Protein AF-A0A8H3C9K3-F1 (afdb_monomer_lite)

Sequence (165 aa):
MASTSTAESGSKELKTNPRGIPHAPFVSDIEHHIGGPEAECESALRQFQEAVSKYRYMELNLNQRKSGLEEKIPDIKKSLSVVEHLISQANVMLAYKLPEAQELLTSKLSSAQQNISNVIEDLEFLREQITIMEVNTARVYNWDVRRRRLRREAEAAGKVAPDPE

InterPro domains:
  IPR004127 Prefoldin alpha-like [PF02996] (90-143)
  IPR009053 Prefoldin [G3DSA:1.10.287.370] (89-145)
  IPR016655 Prefoldin subunit 3 [PIRSF016396] (8-153)
  IPR016655 Prefoldin subunit 3 [PTHR12409] (90-158)

Organism: NCBI:txid456999

pLDDT: mean 79.01, std 17.12, range [28.92, 95.44]

Structure (mmCIF, N/CA/C/O backbone):
data_AF-A0A8H3C9K3-F1
#
_entry.id   AF-A0A8H3C9K3-F1
#
loop_
_atom_site.group_PDB
_atom_site.id
_atom_site.type_symbol
_atom_site.label_atom_id
_atom_site.label_alt_id
_atom_site.label_comp_id
_atom_site.label_asym_id
_atom_site.label_entity_id
_atom_site.label_seq_id
_atom_site.pdbx_PDB_ins_code
_atom_site.Cartn_x
_atom_site.Cartn_y
_atom_site.Cartn_z
_atom_site.occupancy
_atom_site.B_iso_or_equiv
_atom_site.auth_seq_id
_atom_site.auth_comp_id
_atom_site.auth_asym_id
_atom_site.auth_atom_id
_atom_site.pdbx_PDB_model_num
ATOM 1 N N . MET A 1 1 ? -12.627 1.029 -47.221 1.00 39.12 1 MET A N 1
ATOM 2 C CA . MET A 1 1 ? -12.419 0.787 -45.779 1.00 39.12 1 MET A CA 1
ATOM 3 C C . MET A 1 1 ? -10.918 0.764 -45.538 1.00 39.12 1 MET A C 1
ATOM 5 O O . MET A 1 1 ? -10.313 -0.297 -45.594 1.00 39.12 1 MET A O 1
ATOM 9 N N . ALA A 1 2 ? -10.310 1.945 -45.427 1.00 32.50 2 ALA A N 1
ATOM 10 C CA . ALA A 1 2 ? -8.878 2.123 -45.214 1.00 32.50 2 ALA A CA 1
ATOM 11 C C . ALA A 1 2 ? -8.664 2.816 -43.863 1.00 32.50 2 ALA A C 1
ATOM 13 O O . ALA A 1 2 ? -9.448 3.679 -43.479 1.00 32.50 2 ALA A O 1
ATOM 14 N N . SER A 1 3 ? -7.626 2.347 -43.182 1.00 38.59 3 SER A N 1
ATOM 15 C CA . SER A 1 3 ? -6.968 2.797 -41.958 1.00 38.59 3 SER A CA 1
ATOM 16 C C . SER A 1 3 ? -7.077 4.286 -41.621 1.00 38.59 3 SER A C 1
ATOM 18 O O . SER A 1 3 ? -6.932 5.108 -42.512 1.00 38.59 3 SER A O 1
ATOM 20 N N . THR A 1 4 ? -7.131 4.607 -40.324 1.00 31.53 4 THR A N 1
ATOM 21 C CA . THR A 1 4 ? -6.035 5.331 -39.644 1.00 31.53 4 THR A CA 1
ATOM 22 C C . THR A 1 4 ? -6.183 5.242 -38.127 1.00 31.53 4 THR A C 1
ATOM 24 O O . THR A 1 4 ? -7.155 5.712 -37.543 1.00 31.53 4 THR A O 1
ATOM 27 N N . SER A 1 5 ? -5.165 4.647 -37.513 1.00 41.03 5 SER A N 1
ATOM 28 C CA . SER A 1 5 ? -4.733 4.840 -36.135 1.00 41.03 5 SER A CA 1
ATOM 29 C C . SER A 1 5 ? -4.408 6.313 -35.875 1.00 41.03 5 SER A C 1
ATOM 31 O O . SER A 1 5 ? -3.528 6.863 -36.540 1.00 41.03 5 SER A O 1
ATOM 33 N N . THR A 1 6 ? -5.054 6.928 -34.886 1.00 29.39 6 THR A N 1
ATOM 34 C CA . THR A 1 6 ? -4.614 8.216 -34.336 1.00 29.39 6 THR A CA 1
ATOM 35 C C . THR A 1 6 ? -3.779 7.944 -33.092 1.00 29.39 6 THR A C 1
ATOM 37 O O . THR A 1 6 ? -4.266 7.395 -32.105 1.00 29.39 6 THR A O 1
ATOM 40 N N . ALA A 1 7 ? -2.497 8.284 -33.190 1.00 40.50 7 ALA A N 1
ATOM 41 C CA . ALA A 1 7 ? -1.562 8.358 -32.084 1.00 40.50 7 ALA A CA 1
ATOM 42 C C . ALA A 1 7 ? -1.872 9.604 -31.242 1.00 40.50 7 ALA A C 1
ATOM 44 O O . ALA A 1 7 ? -1.968 10.702 -31.784 1.00 40.50 7 ALA A O 1
ATOM 45 N N . GLU A 1 8 ? -1.980 9.440 -29.925 1.00 31.39 8 GLU A N 1
ATOM 46 C CA . GLU A 1 8 ? -2.048 10.553 -28.977 1.00 31.39 8 GLU A CA 1
ATOM 47 C C . GLU A 1 8 ? -0.801 10.533 -28.089 1.00 31.39 8 GLU A C 1
ATOM 49 O O . GLU A 1 8 ? -0.632 9.678 -27.214 1.00 31.39 8 GLU A O 1
ATOM 54 N N . SER A 1 9 ? 0.083 11.492 -28.365 1.00 32.62 9 SER A N 1
ATOM 55 C CA . SER A 1 9 ? 1.175 11.933 -27.501 1.00 32.62 9 SER A CA 1
ATOM 56 C C . SER A 1 9 ? 0.714 13.177 -26.738 1.00 32.62 9 SER A C 1
ATOM 58 O O . SER A 1 9 ? 0.157 14.089 -27.347 1.00 32.62 9 SER A O 1
ATOM 60 N N . GLY A 1 10 ? 0.957 13.218 -25.423 1.00 28.92 10 GLY A N 1
ATOM 61 C CA . GLY A 1 10 ? 0.746 14.400 -24.578 1.00 28.92 10 GLY A CA 1
ATOM 62 C C . GLY A 1 10 ? -0.064 14.127 -23.307 1.00 28.92 10 GLY A C 1
ATOM 63 O O . GLY A 1 10 ? -1.285 14.082 -23.345 1.00 28.92 10 GLY A O 1
ATOM 64 N N . SER A 1 11 ? 0.636 13.984 -22.175 1.00 33.38 11 SER A N 1
ATOM 65 C CA . SER A 1 11 ? 0.108 14.127 -20.804 1.00 33.38 11 SER A CA 1
ATOM 66 C C . SER A 1 11 ? -1.094 13.246 -20.427 1.00 33.38 11 SER A C 1
ATOM 68 O O . SER A 1 11 ? -2.172 13.748 -20.122 1.00 33.38 11 SER A O 1
ATOM 70 N N . LYS A 1 12 ? -0.916 11.918 -20.367 1.00 45.16 12 LYS A N 1
ATOM 71 C CA . LYS A 1 12 ? -1.921 11.045 -19.734 1.00 45.16 12 LYS A CA 1
ATOM 72 C C . LYS A 1 12 ? -1.969 11.339 -18.236 1.00 45.16 12 LYS A C 1
ATOM 74 O O . LYS A 1 12 ? -1.116 10.860 -17.490 1.00 45.16 12 LYS A O 1
ATOM 79 N N . GLU A 1 13 ? -2.965 12.115 -17.812 1.00 44.28 13 GLU A N 1
ATOM 80 C CA . GLU A 1 13 ? -3.422 12.163 -16.425 1.00 44.28 13 GLU A CA 1
ATOM 81 C C . GLU A 1 13 ? -3.489 10.725 -15.902 1.00 44.28 13 GLU A C 1
ATOM 83 O O . GLU A 1 13 ? -4.205 9.876 -16.444 1.00 44.28 13 GLU A O 1
ATOM 88 N N . LEU A 1 14 ? -2.655 10.417 -14.907 1.00 55.38 14 LEU A N 1
ATOM 89 C CA . LEU A 1 14 ? -2.611 9.096 -14.295 1.00 55.38 14 LEU A CA 1
ATOM 90 C C . LEU A 1 14 ? -3.993 8.858 -13.693 1.00 55.38 14 LEU A C 1
ATOM 92 O O . LEU A 1 14 ? -4.344 9.490 -12.697 1.00 55.38 14 LEU A O 1
ATOM 96 N N . LYS A 1 15 ? -4.794 7.994 -14.328 1.00 62.12 15 LYS A N 1
ATOM 97 C CA . LYS A 1 15 ? -6.127 7.616 -13.850 1.00 62.12 15 LYS A CA 1
ATOM 98 C C . LYS A 1 15 ? -5.980 7.171 -12.399 1.00 62.12 15 LYS A C 1
ATOM 100 O O . LYS A 1 15 ? -5.365 6.149 -12.128 1.00 62.12 15 LYS A O 1
ATOM 105 N N . THR A 1 16 ? -6.440 7.992 -11.467 1.00 69.62 16 THR A N 1
ATOM 106 C CA . THR A 1 16 ? -6.266 7.735 -10.039 1.00 69.62 16 THR A CA 1
ATOM 107 C C . THR A 1 16 ? -7.407 6.853 -9.545 1.00 69.62 16 THR A C 1
ATOM 109 O O . THR A 1 16 ? -8.542 6.979 -10.008 1.00 69.62 16 THR A O 1
ATOM 112 N N . ASN A 1 17 ? -7.115 5.932 -8.629 1.00 72.12 17 ASN A N 1
ATOM 113 C CA . ASN A 1 17 ? -8.148 5.169 -7.923 1.00 72.12 17 ASN A CA 1
ATOM 114 C C . ASN A 1 17 ? -9.006 6.164 -7.092 1.00 72.12 17 ASN A C 1
ATOM 116 O O . ASN A 1 17 ? -8.456 7.181 -6.659 1.00 72.12 17 ASN A O 1
ATOM 120 N N . PRO A 1 18 ? -10.305 5.937 -6.795 1.00 68.69 18 PRO A N 1
ATOM 121 C CA . PRO A 1 18 ? -11.128 6.711 -5.844 1.00 68.69 18 PRO A CA 1
ATOM 122 C C . PRO A 1 18 ? -10.497 7.105 -4.498 1.00 68.69 18 PRO A C 1
ATOM 124 O O . PRO A 1 18 ? -11.130 7.828 -3.727 1.00 68.69 18 PRO A O 1
ATOM 127 N N . ARG A 1 19 ? -9.307 6.606 -4.164 1.00 68.31 19 ARG A N 1
ATOM 128 C CA . ARG A 1 19 ? -8.539 6.897 -2.947 1.00 68.31 19 ARG A CA 1
ATOM 129 C C . ARG A 1 19 ? -7.262 7.720 -3.201 1.00 68.31 19 ARG A C 1
ATOM 131 O O . ARG A 1 19 ? -6.504 7.969 -2.272 1.00 68.31 19 ARG A O 1
ATOM 138 N N . GLY A 1 20 ? -7.031 8.181 -4.434 1.00 74.06 20 GLY A N 1
ATOM 139 C CA . GLY A 1 20 ? -5.955 9.116 -4.781 1.00 74.06 20 GLY A CA 1
ATOM 140 C C . GLY A 1 20 ? -4.607 8.474 -5.122 1.00 74.06 20 GLY A C 1
ATOM 141 O O . GLY A 1 20 ? -3.642 9.203 -5.349 1.00 74.06 20 GLY A O 1
ATOM 142 N N . ILE A 1 21 ? -4.521 7.139 -5.178 1.00 79.88 21 ILE A N 1
ATOM 143 C CA . ILE A 1 21 ? -3.300 6.427 -5.576 1.00 79.88 21 ILE A CA 1
ATOM 144 C C . ILE A 1 21 ? -3.174 6.466 -7.109 1.00 79.88 21 ILE A C 1
ATOM 146 O O . ILE A 1 21 ? -4.070 5.964 -7.798 1.00 79.88 21 ILE A O 1
ATOM 150 N N . PRO A 1 22 ? -2.087 7.041 -7.662 1.00 82.69 22 PRO A N 1
ATOM 151 C CA . PRO A 1 22 ? -1.879 7.089 -9.104 1.00 82.69 22 PRO A CA 1
ATOM 152 C C . PRO A 1 22 ? -1.720 5.686 -9.696 1.00 82.69 22 PRO A C 1
ATOM 154 O O . PRO A 1 22 ? -1.024 4.846 -9.131 1.00 82.69 22 PRO A O 1
ATOM 157 N N . HIS A 1 23 ? -2.333 5.443 -10.853 1.00 84.44 23 HIS A N 1
ATOM 158 C CA . HIS A 1 23 ? -2.142 4.200 -11.594 1.00 84.44 23 HIS A CA 1
ATOM 159 C C . HIS A 1 23 ? -0.829 4.235 -12.382 1.00 84.44 23 HIS A C 1
ATOM 161 O O . HIS A 1 23 ? -0.561 5.182 -13.122 1.00 84.44 23 HIS A O 1
ATOM 167 N N . ALA A 1 24 ? -0.024 3.180 -12.281 1.00 83.06 24 ALA A N 1
ATOM 168 C CA . ALA A 1 24 ? 1.213 3.022 -13.027 1.00 83.06 24 ALA A CA 1
ATOM 169 C C . ALA A 1 24 ? 0.923 2.879 -14.533 1.00 83.06 24 ALA A C 1
ATOM 171 O O . ALA A 1 24 ? 0.111 2.042 -14.935 1.00 83.06 24 ALA A O 1
ATOM 172 N N . PRO A 1 25 ? 1.565 3.665 -15.411 1.00 79.75 25 PRO A N 1
ATOM 173 C CA . PRO A 1 25 ? 1.382 3.497 -16.845 1.00 79.75 25 PRO A CA 1
ATOM 174 C C . PRO A 1 25 ? 2.052 2.194 -17.300 1.00 79.75 25 PRO A C 1
ATOM 176 O O . PRO A 1 25 ? 3.257 2.014 -17.134 1.00 79.75 25 PRO A O 1
ATOM 179 N N . PHE A 1 26 ? 1.291 1.278 -17.900 1.00 78.25 26 PHE A N 1
ATOM 180 C CA . PHE A 1 26 ? 1.877 0.120 -18.574 1.00 78.25 26 PHE A CA 1
ATOM 181 C C . PHE A 1 26 ? 2.417 0.543 -19.944 1.00 78.25 26 PHE A C 1
ATOM 183 O O . PHE A 1 26 ? 1.660 0.998 -20.808 1.00 78.25 26 PHE A O 1
ATOM 190 N N . VAL A 1 27 ? 3.727 0.398 -20.153 1.00 78.38 27 VAL A N 1
ATOM 191 C CA . VAL A 1 27 ? 4.373 0.766 -21.418 1.00 78.38 27 VAL A CA 1
ATOM 192 C C . VAL A 1 27 ? 4.385 -0.457 -22.328 1.00 78.38 27 VAL A C 1
ATOM 194 O O . VAL A 1 27 ? 5.179 -1.377 -22.144 1.00 78.38 27 VAL A O 1
ATOM 197 N N . SER A 1 28 ? 3.480 -0.494 -23.308 1.00 75.88 28 SER A N 1
ATOM 198 C CA . SER A 1 28 ? 3.395 -1.621 -24.254 1.00 75.88 28 SER A CA 1
ATOM 199 C C . SER A 1 28 ? 4.604 -1.651 -25.191 1.00 75.88 28 SER A C 1
ATOM 201 O O . SER A 1 28 ? 5.269 -2.685 -25.268 1.00 75.88 28 SER A O 1
ATOM 203 N N . ASP A 1 29 ? 4.953 -0.499 -25.773 1.00 78.69 29 ASP A N 1
ATOM 204 C CA . ASP A 1 29 ? 6.066 -0.338 -26.710 1.00 78.69 29 ASP A CA 1
ATOM 205 C C . ASP A 1 29 ? 7.161 0.548 -26.118 1.00 78.69 29 ASP A C 1
ATOM 207 O O . ASP A 1 29 ? 7.068 1.775 -26.058 1.00 78.69 29 ASP A O 1
ATOM 211 N N . ILE A 1 30 ? 8.223 -0.110 -25.666 1.00 77.25 30 ILE A N 1
ATOM 212 C CA . ILE A 1 30 ? 9.356 0.520 -24.978 1.00 77.25 30 ILE A CA 1
ATOM 213 C C . ILE A 1 30 ? 10.146 1.420 -25.931 1.00 77.25 30 ILE A C 1
ATOM 215 O O . ILE A 1 30 ? 10.586 2.497 -25.545 1.00 77.25 30 ILE A O 1
ATOM 219 N N . GLU A 1 31 ? 10.276 1.008 -27.192 1.00 73.31 31 GLU A N 1
ATOM 220 C CA . GLU A 1 31 ? 11.028 1.733 -28.219 1.00 73.31 31 GLU A CA 1
ATOM 221 C C . GLU A 1 31 ? 10.414 3.104 -28.533 1.00 73.31 31 GLU A C 1
ATOM 223 O O . GLU A 1 31 ? 11.130 4.101 -28.627 1.00 73.31 31 GLU A O 1
ATOM 228 N N . HIS A 1 32 ? 9.081 3.179 -28.613 1.00 75.38 32 HIS A N 1
ATOM 229 C CA . HIS A 1 32 ? 8.381 4.444 -28.828 1.00 75.38 32 HIS A CA 1
ATOM 230 C C . HIS A 1 32 ? 8.423 5.342 -27.585 1.00 75.38 32 HIS A C 1
ATOM 232 O O . HIS A 1 32 ? 8.558 6.555 -27.704 1.00 75.38 32 HIS A O 1
ATOM 238 N N . HIS A 1 33 ? 8.348 4.751 -26.390 1.00 69.88 33 HIS A N 1
ATOM 239 C CA . HIS A 1 33 ? 8.360 5.499 -25.135 1.00 69.88 33 HIS A CA 1
ATOM 240 C C . HIS A 1 33 ? 9.726 6.110 -24.804 1.00 69.88 33 HIS A C 1
ATOM 242 O O . HIS A 1 33 ? 9.783 7.193 -24.232 1.00 69.88 33 HIS A O 1
ATOM 248 N N . ILE A 1 34 ? 10.819 5.432 -25.168 1.00 70.69 34 ILE A N 1
ATOM 249 C CA . ILE A 1 34 ? 12.175 5.928 -24.909 1.00 70.69 34 ILE A CA 1
ATOM 250 C C . ILE A 1 34 ? 12.609 6.942 -25.982 1.00 70.69 34 ILE A C 1
ATOM 252 O O . ILE A 1 34 ? 13.466 7.764 -25.702 1.00 70.69 34 ILE A O 1
ATOM 256 N N . GLY A 1 35 ? 11.965 6.985 -27.156 1.00 68.38 35 GLY A N 1
ATOM 257 C CA . GLY A 1 35 ? 12.244 7.988 -28.197 1.00 68.38 35 GLY A CA 1
ATOM 258 C C . GLY A 1 35 ? 13.106 7.476 -29.354 1.00 68.38 35 GLY A C 1
ATOM 259 O O . GLY A 1 35 ? 13.740 8.270 -30.045 1.00 68.38 35 GLY A O 1
ATOM 260 N N . GLY A 1 36 ? 13.117 6.160 -29.591 1.00 68.38 36 GLY A N 1
ATOM 261 C CA . GLY A 1 36 ? 13.754 5.547 -30.757 1.00 68.38 36 GLY A CA 1
ATOM 262 C C . GLY A 1 36 ? 15.152 4.948 -30.521 1.00 68.38 36 GLY A C 1
ATOM 263 O O . GLY A 1 36 ? 15.581 4.770 -29.378 1.00 68.38 36 GLY A O 1
ATOM 264 N N . PRO A 1 37 ? 15.875 4.595 -31.604 1.00 63.03 37 PRO A N 1
ATOM 265 C CA . PRO A 1 37 ? 17.087 3.765 -31.550 1.00 63.03 37 PRO A CA 1
ATOM 266 C C . PRO A 1 37 ? 18.262 4.394 -30.786 1.00 63.03 37 PRO A C 1
ATOM 268 O O . PRO A 1 37 ? 19.022 3.679 -30.132 1.00 63.03 37 PRO A O 1
ATOM 271 N N . GLU A 1 38 ? 18.377 5.723 -30.831 1.00 61.69 38 GLU A N 1
ATOM 272 C CA . GLU A 1 38 ? 19.458 6.523 -30.225 1.00 61.69 38 GLU A CA 1
ATOM 273 C C . GLU A 1 38 ? 19.157 6.963 -28.784 1.00 61.69 38 GLU A C 1
ATOM 275 O O . GLU A 1 38 ? 19.980 7.593 -28.130 1.00 61.69 38 GLU A O 1
ATOM 280 N N . ALA A 1 39 ? 17.974 6.653 -28.258 1.00 67.81 39 ALA A N 1
ATOM 281 C CA . ALA A 1 39 ? 17.526 7.303 -27.043 1.00 67.81 39 ALA A CA 1
ATOM 282 C C . ALA A 1 39 ? 18.227 6.830 -25.751 1.00 67.81 39 ALA A C 1
ATOM 284 O O . ALA A 1 39 ? 18.605 5.657 -25.583 1.00 67.81 39 ALA A O 1
ATOM 285 N N . GLU A 1 40 ? 18.354 7.776 -24.814 1.00 70.25 40 GLU A N 1
ATOM 286 C CA . GLU A 1 40 ? 18.974 7.616 -23.498 1.00 70.25 40 GLU A CA 1
ATOM 287 C C . GLU A 1 40 ? 18.055 6.848 -22.534 1.00 70.25 40 GLU A C 1
ATOM 28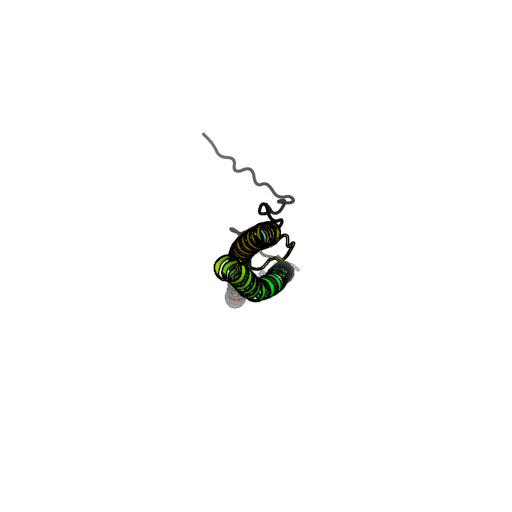9 O O . GLU A 1 40 ? 17.195 7.415 -21.857 1.00 70.25 40 GLU A O 1
ATOM 294 N N . CYS A 1 41 ? 18.273 5.534 -22.422 1.00 76.81 41 CYS A N 1
ATOM 295 C CA . CYS A 1 41 ? 17.524 4.657 -21.508 1.00 76.81 41 CYS A CA 1
ATOM 296 C C . CYS A 1 41 ? 17.691 5.021 -20.029 1.00 76.81 41 CYS A C 1
ATOM 298 O O . CYS A 1 41 ? 16.834 4.684 -19.215 1.00 76.81 41 CYS A O 1
ATOM 300 N N . GLU A 1 42 ? 18.793 5.678 -19.670 1.00 81.19 42 GLU A N 1
ATOM 301 C CA . GLU A 1 42 ? 19.109 6.038 -18.287 1.00 81.19 42 GLU A CA 1
ATOM 302 C C . GLU A 1 42 ? 18.068 6.997 -17.696 1.00 81.19 42 GLU A C 1
ATOM 304 O O . GLU A 1 42 ? 17.641 6.822 -16.554 1.00 81.19 42 GLU A O 1
ATOM 309 N N . SER A 1 43 ? 17.576 7.940 -18.504 1.00 83.62 43 SER A N 1
ATOM 310 C CA . SER A 1 43 ? 16.526 8.877 -18.098 1.00 83.62 43 SER A CA 1
ATOM 311 C C . SER A 1 43 ? 15.208 8.160 -17.762 1.00 83.62 43 SER A C 1
ATOM 313 O O . SER A 1 43 ? 14.625 8.397 -16.703 1.00 83.62 43 SER A O 1
ATOM 315 N N . ALA A 1 44 ? 14.775 7.221 -18.611 1.00 82.81 44 ALA A N 1
ATOM 316 C CA . ALA A 1 44 ? 13.560 6.432 -18.412 1.00 82.81 44 ALA A CA 1
ATOM 317 C C . ALA A 1 44 ? 13.683 5.475 -17.214 1.00 82.81 44 ALA A C 1
ATOM 319 O O . ALA A 1 44 ? 12.770 5.379 -16.394 1.00 82.81 44 ALA A O 1
ATOM 320 N N . LEU A 1 45 ? 14.834 4.808 -17.061 1.00 85.44 45 LEU A N 1
ATOM 321 C CA . LEU A 1 45 ? 15.109 3.948 -15.906 1.00 85.44 45 LEU A CA 1
ATOM 322 C C . LEU A 1 45 ? 15.060 4.736 -14.596 1.00 85.44 45 LEU A C 1
ATOM 324 O O . LEU A 1 45 ? 14.471 4.260 -13.626 1.00 85.44 45 LEU A O 1
ATOM 328 N N . ARG A 1 46 ? 15.617 5.952 -14.572 1.00 88.38 46 ARG A N 1
ATOM 329 C CA . ARG A 1 46 ? 15.565 6.827 -13.398 1.00 88.38 46 ARG A CA 1
ATOM 330 C C . ARG A 1 46 ? 14.132 7.227 -13.048 1.00 88.38 46 ARG A C 1
ATOM 332 O O . ARG A 1 46 ? 13.753 7.139 -11.884 1.00 88.38 46 ARG A O 1
ATOM 339 N N . GLN A 1 47 ? 13.314 7.596 -14.034 1.00 86.31 47 GLN A N 1
ATOM 340 C CA . GLN A 1 47 ? 11.903 7.930 -13.803 1.00 86.31 47 GLN A CA 1
ATOM 341 C C . GLN A 1 47 ? 11.110 6.743 -13.237 1.00 86.31 47 GLN A C 1
ATOM 343 O O . GLN A 1 47 ? 10.328 6.912 -12.299 1.00 86.31 47 GLN A O 1
ATOM 348 N N . PHE A 1 48 ? 11.332 5.533 -13.760 1.00 86.75 48 PHE A N 1
ATOM 349 C CA . PHE A 1 48 ? 10.688 4.330 -13.231 1.00 86.75 48 PHE A CA 1
ATOM 350 C C . PHE A 1 48 ? 11.171 3.987 -11.822 1.00 86.75 48 PHE A C 1
ATOM 352 O O . PHE A 1 48 ? 10.343 3.686 -10.966 1.00 86.75 48 PHE A O 1
ATOM 359 N N . GLN A 1 49 ? 12.469 4.114 -11.535 1.00 88.81 49 GLN A N 1
ATOM 360 C CA . GLN A 1 49 ? 13.004 3.944 -10.181 1.00 88.81 49 GLN A CA 1
ATOM 361 C C . GLN A 1 49 ? 12.387 4.942 -9.195 1.00 88.81 49 GLN A C 1
ATOM 363 O O . GLN A 1 49 ? 11.918 4.536 -8.133 1.00 88.81 49 GLN A O 1
ATOM 368 N N . GLU A 1 50 ? 12.305 6.225 -9.559 1.00 90.69 50 GLU A N 1
ATOM 369 C CA . GLU A 1 50 ? 11.657 7.253 -8.738 1.00 90.69 50 GLU A CA 1
ATOM 370 C C . GLU A 1 50 ? 10.173 6.931 -8.489 1.00 90.69 50 GLU A C 1
ATOM 372 O O . GLU A 1 50 ? 9.670 7.124 -7.378 1.00 90.69 50 GLU A O 1
ATOM 377 N N . ALA A 1 51 ? 9.465 6.399 -9.489 1.00 88.19 51 ALA A N 1
ATOM 378 C CA . ALA A 1 51 ? 8.080 5.962 -9.338 1.00 88.19 51 ALA A CA 1
ATOM 379 C C . ALA A 1 51 ? 7.943 4.732 -8.418 1.00 88.19 51 ALA A C 1
ATOM 381 O O . ALA A 1 51 ? 7.077 4.731 -7.542 1.00 88.19 51 ALA A O 1
ATOM 382 N N . VAL A 1 52 ? 8.821 3.725 -8.539 1.00 89.69 52 VAL A N 1
ATOM 383 C CA . VAL A 1 52 ? 8.869 2.574 -7.613 1.00 89.69 52 VAL A CA 1
ATOM 384 C C . VAL A 1 52 ? 9.111 3.046 -6.182 1.00 89.69 52 VAL A C 1
ATOM 386 O O . VAL A 1 52 ? 8.411 2.612 -5.266 1.00 89.69 52 VAL A O 1
ATOM 389 N N . SER A 1 53 ? 10.061 3.962 -5.971 1.00 91.75 53 SER A N 1
ATOM 390 C CA . SER A 1 53 ? 10.343 4.521 -4.646 1.00 91.75 53 SER A CA 1
ATOM 391 C C . SER A 1 53 ? 9.121 5.219 -4.044 1.00 91.75 53 SER A C 1
ATOM 393 O O . SER A 1 53 ? 8.851 5.042 -2.855 1.00 91.75 53 SER A O 1
ATOM 395 N N . LYS A 1 54 ? 8.339 5.953 -4.850 1.00 91.31 54 LYS A N 1
ATOM 396 C CA . LYS A 1 54 ? 7.084 6.580 -4.401 1.00 91.31 54 LYS A CA 1
ATOM 397 C C . LYS A 1 54 ? 6.045 5.541 -3.976 1.00 91.31 54 LYS A C 1
ATOM 399 O O . LYS A 1 54 ? 5.492 5.670 -2.885 1.00 91.31 54 LYS A O 1
ATOM 404 N N . TYR A 1 55 ? 5.816 4.495 -4.774 1.00 91.44 55 TYR A N 1
ATOM 405 C CA . TYR A 1 55 ? 4.859 3.443 -4.413 1.00 91.44 55 TYR A CA 1
ATOM 406 C C . TYR A 1 55 ? 5.282 2.668 -3.162 1.00 91.44 55 TYR A C 1
ATOM 408 O O . TYR A 1 55 ? 4.458 2.459 -2.276 1.00 91.44 55 TYR A O 1
ATOM 416 N N . ARG A 1 56 ? 6.569 2.323 -3.025 1.00 91.69 56 ARG A N 1
ATOM 417 C CA . ARG A 1 56 ? 7.097 1.659 -1.819 1.00 91.69 56 ARG A CA 1
ATOM 418 C C . ARG A 1 56 ? 6.970 2.532 -0.571 1.00 91.69 56 ARG A C 1
ATOM 420 O O . ARG A 1 56 ? 6.653 2.033 0.505 1.00 91.69 56 ARG A O 1
ATOM 427 N N . TYR A 1 57 ? 7.177 3.842 -0.703 1.00 93.25 57 TYR A N 1
ATOM 428 C CA . TYR A 1 57 ? 6.959 4.778 0.399 1.00 93.25 57 TYR A CA 1
ATOM 429 C C . TYR A 1 57 ? 5.480 4.840 0.812 1.00 93.25 57 TYR A C 1
ATOM 431 O O . TYR A 1 57 ? 5.163 4.825 2.002 1.00 93.25 57 TYR A O 1
ATOM 439 N N . MET A 1 58 ? 4.560 4.864 -0.157 1.00 90.81 58 MET A N 1
ATOM 440 C CA . MET A 1 58 ? 3.122 4.797 0.121 1.00 90.81 58 MET A CA 1
ATOM 441 C C . MET A 1 58 ? 2.731 3.474 0.791 1.00 90.81 58 MET A C 1
ATOM 443 O O . MET A 1 58 ? 1.987 3.501 1.770 1.00 90.81 58 MET A O 1
ATOM 447 N N . GLU A 1 59 ? 3.277 2.345 0.327 1.00 91.56 59 GLU A N 1
ATOM 448 C CA . GLU A 1 59 ? 3.046 1.023 0.921 1.00 91.56 59 GLU A CA 1
ATOM 449 C C . GLU A 1 59 ? 3.490 1.011 2.384 1.00 91.56 59 GLU A C 1
ATOM 451 O O . GLU A 1 59 ? 2.718 0.621 3.257 1.00 91.56 59 GLU A O 1
ATOM 456 N N . LEU A 1 60 ? 4.689 1.528 2.677 1.00 93.94 60 LEU A N 1
ATOM 457 C CA . LEU A 1 60 ? 5.207 1.625 4.040 1.00 93.94 60 LEU A CA 1
ATOM 458 C C . LEU A 1 60 ? 4.272 2.429 4.955 1.00 93.94 60 LEU A C 1
ATOM 460 O O . LEU A 1 60 ? 3.958 1.984 6.061 1.00 93.94 60 LEU A O 1
ATOM 464 N N . ASN A 1 61 ? 3.792 3.586 4.492 1.00 92.25 61 ASN A N 1
ATOM 465 C CA . ASN A 1 61 ? 2.877 4.430 5.262 1.00 92.25 61 ASN A CA 1
ATOM 466 C C . ASN A 1 61 ? 1.535 3.737 5.539 1.00 92.25 61 ASN A C 1
ATOM 468 O O . ASN A 1 61 ? 0.997 3.838 6.644 1.00 92.25 61 ASN A O 1
ATOM 472 N N . LEU A 1 62 ? 0.981 3.028 4.553 1.00 91.56 62 LEU A N 1
ATOM 473 C CA . LEU A 1 62 ? -0.261 2.278 4.735 1.00 91.56 62 LEU A CA 1
ATOM 474 C C . LEU A 1 62 ? -0.065 1.068 5.652 1.00 91.56 62 LEU A C 1
ATOM 476 O O . LEU A 1 62 ? -0.918 0.814 6.500 1.00 91.56 62 LEU A O 1
ATOM 480 N N . ASN A 1 63 ? 1.077 0.385 5.577 1.00 93.56 63 ASN A N 1
ATOM 481 C CA . ASN A 1 63 ? 1.395 -0.734 6.464 1.00 93.56 63 ASN A CA 1
ATOM 482 C C . ASN A 1 63 ? 1.528 -0.289 7.931 1.00 93.56 63 ASN A C 1
ATOM 484 O O . ASN A 1 63 ? 1.065 -0.982 8.835 1.00 93.56 63 ASN A O 1
ATOM 488 N N . GLN A 1 64 ? 2.096 0.896 8.182 1.00 93.75 64 GLN A N 1
ATOM 489 C CA . GLN A 1 64 ? 2.137 1.484 9.527 1.00 93.75 64 GLN A CA 1
ATOM 490 C C . GLN A 1 64 ? 0.729 1.776 10.063 1.00 93.75 64 GLN A C 1
ATOM 492 O O . GLN A 1 64 ? 0.419 1.447 11.209 1.00 93.75 64 GLN A O 1
ATOM 497 N N . ARG A 1 65 ? -0.153 2.346 9.228 1.00 90.88 65 ARG A N 1
ATOM 498 C CA . ARG A 1 65 ? -1.561 2.578 9.598 1.00 90.88 65 ARG A CA 1
ATOM 499 C C . ARG A 1 65 ? -2.300 1.271 9.866 1.00 90.88 65 ARG A C 1
ATOM 501 O O . ARG A 1 65 ? -3.048 1.200 10.837 1.00 90.88 65 ARG A O 1
ATOM 508 N N . LYS A 1 66 ? -2.069 0.250 9.036 1.00 93.44 66 LYS A N 1
ATOM 509 C CA . LYS A 1 66 ? -2.634 -1.091 9.200 1.00 93.44 66 LYS A CA 1
ATOM 510 C C . LYS A 1 66 ? -2.247 -1.685 10.552 1.00 93.44 66 LYS A C 1
ATOM 512 O O . LYS A 1 66 ? -3.140 -2.040 11.311 1.00 93.44 66 LYS A O 1
ATOM 517 N N . SER A 1 67 ? -0.954 -1.703 10.878 1.00 93.56 67 SER A N 1
ATOM 518 C CA . SER A 1 67 ? -0.453 -2.222 12.158 1.00 93.56 67 SER A CA 1
ATOM 519 C C . SER A 1 67 ? -1.118 -1.526 13.355 1.00 93.56 67 SER A C 1
ATOM 521 O O . SER A 1 67 ? -1.654 -2.179 14.249 1.00 93.56 67 SER A O 1
ATOM 523 N N . GLY A 1 68 ? -1.223 -0.192 13.315 1.00 93.31 68 GLY A N 1
ATOM 524 C CA . GLY A 1 68 ? -1.901 0.565 14.371 1.00 93.31 68 GLY A CA 1
ATOM 525 C C . GLY A 1 68 ? -3.408 0.293 14.489 1.00 93.31 68 GLY A C 1
ATOM 526 O O . GLY A 1 68 ? -3.980 0.496 15.559 1.00 93.31 68 GLY A O 1
ATOM 527 N N . 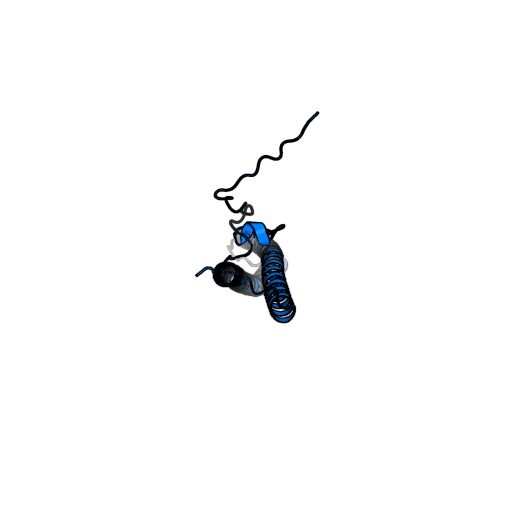LEU A 1 69 ? -4.079 -0.143 13.418 1.00 92.19 69 LEU A N 1
ATOM 528 C CA . LEU A 1 69 ? -5.484 -0.568 13.459 1.00 92.19 69 LEU A CA 1
ATOM 529 C C . LEU A 1 69 ? -5.622 -2.020 13.938 1.00 92.19 69 LEU A C 1
ATOM 531 O O . LEU A 1 69 ? -6.525 -2.306 14.723 1.00 92.19 69 LEU A O 1
ATOM 535 N N . GLU A 1 70 ? -4.720 -2.910 13.519 1.00 92.31 70 GLU A N 1
ATOM 536 C CA . GLU A 1 70 ? -4.667 -4.313 13.954 1.00 92.31 70 GLU A CA 1
ATOM 537 C C . GLU A 1 70 ? -4.460 -4.444 15.465 1.00 92.31 70 GLU A C 1
ATOM 539 O O . GLU A 1 70 ? -5.048 -5.332 16.078 1.00 92.31 70 GLU A O 1
ATOM 544 N N . GLU A 1 71 ? -3.707 -3.528 16.078 1.00 93.81 71 GLU A N 1
ATOM 545 C CA . GLU A 1 71 ? -3.537 -3.467 17.534 1.00 93.81 71 GLU A CA 1
ATOM 546 C C . GLU A 1 71 ? -4.778 -2.902 18.252 1.00 93.81 71 GLU A C 1
ATOM 548 O O . GLU A 1 71 ? -5.199 -3.417 19.286 1.00 93.81 71 GLU A O 1
ATOM 553 N N . LYS A 1 72 ? -5.432 -1.877 17.689 1.00 91.75 72 LYS A N 1
ATOM 554 C CA . LYS A 1 72 ? -6.580 -1.206 18.335 1.00 91.75 72 LYS A CA 1
ATOM 555 C C . LYS A 1 72 ? -7.874 -2.011 18.290 1.00 91.75 72 LYS A C 1
ATOM 557 O O . LYS A 1 72 ? -8.677 -1.931 19.218 1.00 91.75 72 LYS A O 1
ATOM 562 N N . ILE A 1 73 ? -8.120 -2.754 17.213 1.00 94.12 73 ILE A N 1
ATOM 563 C CA . ILE A 1 73 ? -9.343 -3.553 17.050 1.00 94.12 73 ILE A CA 1
ATOM 564 C C . ILE A 1 73 ? -9.567 -4.539 18.215 1.00 94.12 73 ILE A C 1
ATOM 566 O O . ILE A 1 73 ? -10.676 -4.546 18.758 1.00 94.12 73 ILE A O 1
ATOM 570 N N . PRO A 1 74 ? -8.590 -5.371 18.633 1.00 94.75 74 PRO A N 1
ATOM 571 C CA . PRO A 1 74 ? -8.787 -6.290 19.750 1.00 94.75 74 PRO A CA 1
ATOM 572 C C . PRO A 1 74 ? -9.002 -5.559 21.076 1.00 94.75 74 PRO A C 1
ATOM 574 O O . PRO A 1 74 ? -9.802 -6.027 21.882 1.00 94.75 74 PRO A O 1
ATOM 577 N N . ASP A 1 75 ? -8.374 -4.404 21.290 1.00 93.50 75 ASP A N 1
ATOM 578 C CA . ASP A 1 75 ? -8.597 -3.614 22.502 1.00 93.50 75 ASP A CA 1
ATOM 579 C C . ASP A 1 75 ? -10.013 -3.032 22.560 1.00 93.50 75 ASP A C 1
ATOM 581 O O . ASP A 1 75 ? -10.678 -3.159 23.588 1.00 93.50 75 ASP A O 1
ATOM 585 N N . ILE A 1 76 ? -10.538 -2.510 21.444 1.00 92.81 76 ILE A N 1
ATOM 586 C CA . ILE A 1 76 ? -11.935 -2.050 21.366 1.00 92.81 76 ILE A CA 1
ATOM 587 C C . ILE A 1 76 ? -12.902 -3.218 21.615 1.00 92.81 76 ILE A C 1
ATOM 589 O O . ILE A 1 76 ? -13.871 -3.062 22.360 1.00 92.81 76 ILE A O 1
ATOM 593 N N . LYS A 1 77 ? -12.627 -4.405 21.053 1.00 93.12 77 LYS A N 1
ATOM 594 C CA . LYS A 1 77 ? -13.430 -5.617 21.302 1.00 93.12 77 LYS A CA 1
ATOM 595 C C . LYS A 1 77 ? -13.404 -6.038 22.773 1.00 93.12 77 LYS A C 1
ATOM 597 O O . LYS A 1 77 ? -14.450 -6.369 23.324 1.00 93.12 77 LYS A O 1
ATOM 602 N N . LYS A 1 78 ? -12.236 -5.999 23.425 1.00 93.75 78 LYS A N 1
ATOM 603 C CA . LYS A 1 78 ? -12.113 -6.277 24.865 1.00 93.75 78 LYS A CA 1
ATOM 604 C C . LYS A 1 78 ? -12.900 -5.264 25.693 1.00 93.75 78 LYS A C 1
ATOM 606 O O . LYS A 1 78 ? -13.644 -5.673 26.577 1.00 93.75 78 LYS A O 1
ATOM 611 N N . SER A 1 79 ? -12.782 -3.965 25.399 1.00 90.88 79 SER A N 1
ATOM 612 C CA . SER A 1 79 ? -13.560 -2.929 26.093 1.00 90.88 79 SER A CA 1
ATOM 613 C C . SER A 1 79 ? -15.065 -3.159 25.952 1.00 90.88 79 SER A C 1
ATOM 615 O O . SER A 1 79 ? -15.790 -3.046 26.935 1.00 90.88 79 SER A O 1
ATOM 617 N N . LEU A 1 80 ? -15.530 -3.533 24.757 1.00 91.38 80 LEU A N 1
ATOM 618 C CA . LEU A 1 80 ? -16.936 -3.842 24.506 1.00 91.38 80 LEU A CA 1
ATOM 619 C C . LEU A 1 80 ? -17.404 -5.067 25.310 1.00 91.38 80 LEU A C 1
ATOM 621 O O . LEU A 1 80 ? -18.436 -4.992 25.968 1.00 91.38 80 LEU A O 1
ATOM 625 N N . SER A 1 81 ? -16.599 -6.132 25.370 1.00 90.00 81 SER A N 1
ATOM 626 C CA . SER A 1 81 ? -16.895 -7.318 26.188 1.00 90.00 81 SER A CA 1
ATOM 627 C C . SER A 1 81 ? -16.990 -7.000 27.686 1.00 90.00 81 SER A C 1
ATOM 629 O O . SER A 1 81 ? -17.868 -7.522 28.371 1.00 90.00 81 SER A O 1
ATOM 631 N N . VAL A 1 82 ? -16.132 -6.111 28.202 1.00 89.06 82 VAL A N 1
ATOM 632 C CA . VAL A 1 82 ? -16.213 -5.648 29.599 1.00 89.06 82 VAL A CA 1
ATOM 633 C C . VAL A 1 82 ? -17.523 -4.899 29.845 1.00 89.06 82 VAL A C 1
ATOM 635 O O . VAL A 1 82 ? -18.192 -5.159 30.842 1.00 89.06 82 VAL A O 1
ATOM 638 N N . VAL A 1 83 ? -17.916 -4.002 28.936 1.00 86.44 83 VAL A N 1
ATOM 639 C CA . VAL A 1 83 ? -19.180 -3.255 29.046 1.00 86.44 83 VAL A CA 1
ATOM 640 C C . VAL A 1 83 ? -20.384 -4.201 29.017 1.00 86.44 83 VAL A C 1
ATOM 642 O O . VAL A 1 83 ? -21.258 -4.087 29.871 1.00 86.44 83 VAL A O 1
ATOM 645 N N . GLU A 1 84 ? -20.411 -5.175 28.106 1.00 86.25 84 GLU A N 1
ATOM 646 C CA . GLU A 1 84 ? -21.478 -6.184 28.031 1.00 86.25 84 GLU A CA 1
ATOM 647 C C . GLU A 1 84 ? -21.568 -7.033 29.304 1.00 86.25 84 GLU A C 1
ATOM 649 O O . GLU A 1 84 ? -22.659 -7.274 29.826 1.00 86.25 84 GLU A O 1
ATOM 654 N N . HIS A 1 85 ? -20.423 -7.446 29.850 1.00 86.75 85 HIS A N 1
ATOM 655 C CA . HIS A 1 85 ? -20.388 -8.227 31.080 1.00 86.75 85 HIS A CA 1
ATOM 656 C C . HIS A 1 85 ? -20.946 -7.437 32.271 1.00 86.75 85 HIS A C 1
ATOM 658 O O . HIS A 1 85 ? -21.776 -7.961 33.017 1.00 86.75 85 HIS A O 1
ATOM 664 N N . LEU A 1 86 ? -20.568 -6.159 32.395 1.00 83.00 86 LEU A N 1
ATOM 665 C CA . LEU A 1 86 ? -21.076 -5.251 33.426 1.00 83.00 86 LEU A CA 1
ATOM 666 C C . LEU A 1 86 ? -22.587 -5.007 33.304 1.00 83.00 86 LEU A C 1
ATOM 668 O O . LEU A 1 86 ? -23.254 -4.904 34.328 1.00 83.00 86 LEU A O 1
ATOM 6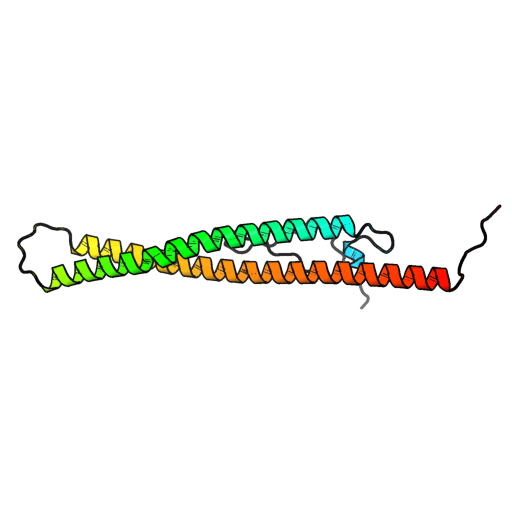72 N N . ILE A 1 87 ? -23.137 -4.960 32.084 1.00 79.44 87 ILE A N 1
ATOM 673 C CA . ILE A 1 87 ? -24.592 -4.879 31.858 1.00 79.44 87 ILE A CA 1
ATOM 674 C C . ILE A 1 87 ? -25.290 -6.166 32.329 1.00 79.44 87 ILE A C 1
ATOM 676 O O . ILE A 1 87 ? -26.369 -6.107 32.913 1.00 79.44 87 ILE A O 1
ATOM 680 N N . SER A 1 88 ? -24.682 -7.334 32.096 1.00 79.50 88 SER A N 1
ATOM 681 C CA . SER A 1 88 ? -25.290 -8.635 32.418 1.00 79.50 88 SER A CA 1
ATOM 682 C C . SER A 1 88 ? -25.248 -9.021 33.906 1.00 79.50 88 SER A C 1
ATOM 684 O O . SER A 1 88 ? -26.141 -9.724 34.374 1.00 79.50 88 SER A O 1
ATOM 686 N N . GLN A 1 89 ? -24.223 -8.593 34.657 1.00 74.19 89 GLN A N 1
ATOM 687 C CA . GLN A 1 89 ? -23.960 -9.071 36.026 1.00 74.19 89 GLN A CA 1
ATOM 688 C C . GLN A 1 89 ? -24.523 -8.183 37.155 1.00 74.19 89 GLN A C 1
ATOM 690 O O . GLN A 1 89 ? -24.346 -8.497 38.330 1.00 74.19 89 GLN A O 1
ATOM 695 N N . ALA A 1 90 ? -25.207 -7.083 36.841 1.00 61.28 90 ALA A N 1
ATOM 696 C CA . ALA A 1 90 ? -25.524 -6.021 37.796 1.00 61.28 90 ALA A CA 1
ATOM 697 C C . ALA A 1 90 ? -26.803 -5.277 37.358 1.00 61.28 90 ALA A C 1
ATOM 699 O O . ALA A 1 90 ? -26.840 -4.762 36.253 1.00 61.28 90 ALA A O 1
ATOM 700 N N . ASN A 1 91 ? -27.905 -5.107 38.103 1.00 50.38 91 ASN A N 1
ATOM 701 C CA . ASN A 1 91 ? -28.156 -4.929 39.544 1.00 50.38 91 ASN A CA 1
ATOM 702 C C . ASN A 1 91 ? -27.210 -3.976 40.283 1.00 50.38 91 ASN A C 1
ATOM 704 O O . ASN A 1 91 ? -27.061 -4.036 41.501 1.00 50.38 91 ASN A O 1
ATOM 708 N N . VAL A 1 92 ? -26.588 -3.067 39.540 1.00 53.94 92 VAL A N 1
ATOM 709 C CA . VAL A 1 92 ? -25.829 -1.963 40.107 1.00 53.94 92 VAL A CA 1
ATOM 710 C C . VAL A 1 92 ? -26.646 -0.703 39.863 1.00 53.94 92 VAL A C 1
ATOM 712 O O . VAL A 1 92 ? -26.847 -0.274 38.729 1.00 53.94 92 VAL A O 1
ATOM 715 N N . MET A 1 93 ? -27.116 -0.115 40.963 1.00 52.12 93 MET A N 1
ATOM 716 C CA . MET A 1 93 ? -27.518 1.286 41.046 1.00 52.12 93 MET A CA 1
ATOM 717 C C . MET A 1 93 ? -26.305 2.170 40.720 1.00 52.12 93 MET A C 1
ATOM 719 O O . MET A 1 93 ? -25.703 2.780 41.597 1.00 52.12 93 MET A O 1
ATOM 723 N N . LEU A 1 94 ? -25.899 2.210 39.455 1.00 55.69 94 LEU A N 1
ATOM 724 C CA . LEU A 1 94 ? -24.949 3.176 38.938 1.00 55.69 94 LEU A CA 1
ATOM 725 C C . LEU A 1 94 ? -25.706 3.992 37.895 1.00 55.69 94 LEU A C 1
ATOM 727 O O . LEU A 1 94 ? -26.191 3.461 36.903 1.00 55.69 94 LEU A O 1
ATOM 731 N N . ALA A 1 95 ? -25.806 5.295 38.139 1.00 56.31 95 ALA A N 1
ATOM 732 C CA . ALA A 1 95 ? -26.418 6.301 37.277 1.00 56.31 95 ALA A CA 1
ATOM 733 C C . ALA A 1 95 ? -25.662 6.507 35.939 1.00 56.31 95 ALA A C 1
ATOM 735 O O . ALA A 1 95 ? -25.279 7.626 35.608 1.00 56.31 95 ALA A O 1
ATOM 736 N N . TYR A 1 96 ? -25.379 5.440 35.184 1.00 63.50 96 TYR A N 1
ATOM 737 C CA . TYR A 1 96 ? -24.409 5.464 34.089 1.00 63.50 96 TYR A CA 1
ATOM 738 C C . TYR A 1 96 ? -25.007 5.209 32.703 1.00 63.50 96 TYR A C 1
ATOM 740 O O . TYR A 1 96 ? -25.843 4.336 32.486 1.00 63.50 96 TYR A O 1
ATOM 748 N N . LYS A 1 97 ? -24.448 5.947 31.739 1.00 71.44 97 LYS A N 1
ATOM 749 C CA . LYS A 1 97 ? -24.631 5.870 30.282 1.00 71.44 97 LYS A CA 1
ATOM 750 C C . LYS A 1 97 ? -23.981 4.613 29.658 1.00 71.44 97 LYS A C 1
ATOM 752 O O . LYS A 1 97 ? -23.288 4.700 28.649 1.00 71.44 97 LYS A O 1
ATOM 757 N N . LEU A 1 98 ? -24.155 3.438 30.267 1.00 77.12 98 LEU A N 1
ATOM 758 C CA . LEU A 1 98 ? -23.633 2.162 29.747 1.00 77.12 98 LEU A CA 1
ATOM 759 C C . LEU A 1 98 ? -24.128 1.811 28.326 1.00 77.12 98 LEU A C 1
ATOM 761 O O . LEU A 1 98 ? -23.289 1.430 27.508 1.00 77.12 98 LEU A O 1
ATOM 765 N N . PRO A 1 99 ? -25.421 1.986 27.975 1.00 81.81 99 PRO A N 1
ATOM 766 C CA . PRO A 1 99 ? -25.877 1.727 26.605 1.00 81.81 99 PRO A CA 1
ATOM 767 C C . PRO A 1 99 ? -25.272 2.699 25.576 1.00 81.81 99 PRO A C 1
ATOM 769 O O . PRO A 1 99 ? -24.895 2.279 24.487 1.00 81.81 99 PRO A O 1
ATOM 772 N N . GLU A 1 100 ? -25.080 3.974 25.934 1.00 84.75 100 GLU A N 1
ATOM 773 C CA . GLU A 1 100 ? -24.409 4.966 25.072 1.00 84.75 100 GLU A CA 1
ATOM 774 C C . GLU A 1 100 ? -22.936 4.588 24.830 1.00 84.75 100 GLU A C 1
ATOM 776 O O . GLU A 1 100 ? -22.418 4.735 23.723 1.00 84.75 100 GLU A O 1
ATOM 781 N N . ALA A 1 101 ? -22.256 4.046 25.848 1.00 86.00 101 ALA A N 1
ATOM 782 C CA . ALA A 1 101 ? -20.890 3.547 25.709 1.00 86.00 101 ALA A CA 1
ATOM 783 C C . ALA A 1 101 ? -20.813 2.320 24.785 1.00 86.00 101 ALA A C 1
ATOM 785 O O . ALA A 1 101 ? -19.895 2.236 23.967 1.00 86.00 101 ALA A O 1
ATOM 786 N N . GLN A 1 102 ? -21.774 1.395 24.881 1.00 87.88 102 GLN A N 1
ATOM 787 C CA . GLN A 1 102 ? -21.864 0.237 23.988 1.00 87.88 102 GLN A CA 1
ATOM 788 C C . GLN A 1 102 ? -22.058 0.675 22.531 1.00 87.88 102 GLN A C 1
ATOM 790 O O . GLN A 1 102 ? -21.342 0.203 21.646 1.00 87.88 102 GLN A O 1
ATOM 795 N N . GLU A 1 103 ? -22.971 1.613 22.278 1.00 90.06 103 GLU A N 1
ATOM 796 C CA . GLU A 1 103 ? -23.219 2.151 20.938 1.00 90.06 103 GLU A CA 1
ATOM 797 C C . GLU A 1 103 ? -21.980 2.868 20.379 1.00 90.06 103 GLU A C 1
ATOM 799 O O . GLU A 1 103 ? -21.548 2.593 19.256 1.00 90.06 103 GLU A O 1
ATOM 804 N N . LEU A 1 104 ? -21.329 3.712 21.188 1.00 90.00 104 LEU A N 1
ATOM 805 C CA . LEU A 1 104 ? -20.106 4.416 20.801 1.00 90.00 104 LEU A CA 1
ATOM 806 C C . LEU A 1 104 ? -18.960 3.451 20.465 1.00 90.00 104 LEU A C 1
ATOM 808 O O . LEU A 1 104 ? -18.251 3.654 19.476 1.00 90.00 104 LEU A O 1
ATOM 812 N N . LEU A 1 105 ? -18.748 2.415 21.283 1.00 89.88 105 LEU A N 1
ATOM 813 C CA . LEU A 1 105 ? -17.705 1.413 21.051 1.00 89.88 105 LEU A CA 1
ATOM 814 C C . LEU A 1 105 ? -18.006 0.563 19.816 1.00 89.88 105 LEU A C 1
ATOM 816 O O . LEU A 1 105 ? -17.093 0.300 19.035 1.00 89.88 105 LEU A O 1
ATOM 820 N N . THR A 1 106 ? -19.270 0.199 19.596 1.00 92.50 106 THR A N 1
ATOM 821 C CA . THR A 1 106 ? -19.709 -0.542 18.403 1.00 92.50 106 THR A CA 1
ATOM 822 C C . THR A 1 106 ? -19.490 0.282 17.136 1.00 92.50 106 THR A C 1
ATOM 824 O O . THR A 1 106 ? -18.916 -0.212 16.166 1.00 92.50 106 THR A O 1
ATOM 827 N N . SER A 1 107 ? -19.860 1.565 17.163 1.00 94.81 107 SER A N 1
ATOM 828 C CA . SER A 1 107 ? -19.628 2.503 16.061 1.00 94.81 107 SER A CA 1
ATOM 829 C C . SER A 1 107 ? -18.133 2.645 15.745 1.00 94.81 107 SER A C 1
ATOM 831 O O . SER A 1 107 ? -17.713 2.454 14.602 1.00 94.81 107 SER A O 1
ATOM 833 N N . LYS A 1 108 ? -17.291 2.855 16.769 1.00 93.50 108 LYS A N 1
ATOM 834 C CA . LYS A 1 108 ? -15.827 2.913 16.605 1.00 93.50 108 LYS A CA 1
ATOM 835 C C . LYS A 1 108 ? -15.243 1.612 16.060 1.00 93.50 108 LYS A C 1
ATOM 837 O O . LYS A 1 108 ? -14.348 1.669 15.217 1.00 93.50 108 LYS A O 1
ATOM 842 N N . LEU A 1 109 ? -15.728 0.461 16.528 1.00 93.50 109 LEU A N 1
ATOM 843 C CA . LEU A 1 109 ? -15.292 -0.848 16.049 1.00 93.50 109 LEU A CA 1
ATOM 844 C C . LEU A 1 109 ? -15.630 -1.021 14.567 1.00 93.50 109 LEU A C 1
ATOM 846 O O . LEU A 1 109 ? -14.747 -1.375 13.790 1.00 93.50 109 LEU A O 1
ATOM 850 N N . SER A 1 110 ? -16.862 -0.694 14.173 1.00 95.44 110 SER A N 1
ATOM 851 C CA . SER A 1 110 ? -17.308 -0.746 12.779 1.00 95.44 110 SER A CA 1
ATOM 852 C C . SER A 1 110 ? -16.457 0.157 11.885 1.00 95.44 110 SER A C 1
ATOM 854 O O . SER A 1 110 ? -15.977 -0.282 10.841 1.00 95.44 110 SER A O 1
ATOM 856 N N . SER A 1 111 ? -16.205 1.405 12.294 1.00 94.94 111 SER A N 1
ATOM 857 C CA . SER A 1 111 ? -15.341 2.313 11.530 1.00 94.94 111 SER A CA 1
ATOM 858 C C . SER A 1 111 ? -13.902 1.804 11.441 1.00 94.94 111 SER A C 1
ATOM 860 O O . SER A 1 111 ? -13.288 1.889 10.381 1.00 94.94 111 SER A O 1
ATOM 862 N N . ALA A 1 112 ? -13.349 1.246 12.523 1.00 93.62 112 ALA A N 1
ATOM 863 C CA . ALA A 1 112 ? -12.006 0.668 12.514 1.00 93.62 112 ALA A CA 1
ATOM 864 C C . ALA A 1 112 ? -11.913 -0.557 11.586 1.00 93.62 112 ALA A C 1
ATOM 866 O O . ALA A 1 112 ? -10.935 -0.680 10.851 1.00 93.62 112 ALA A O 1
ATOM 867 N N . GLN A 1 113 ? -12.938 -1.416 11.577 1.00 93.62 113 GLN A N 1
ATOM 868 C CA . GLN A 1 113 ? -13.051 -2.578 10.688 1.00 93.62 113 GLN A CA 1
ATOM 869 C C . GLN A 1 113 ? -13.184 -2.179 9.213 1.00 93.62 113 GLN A C 1
ATOM 871 O O . GLN A 1 113 ? -12.549 -2.778 8.347 1.00 93.62 113 GLN A O 1
ATOM 876 N N . GLN A 1 114 ? -13.960 -1.139 8.916 1.00 94.56 114 GLN A N 1
ATOM 877 C CA . GLN A 1 114 ? -14.048 -0.616 7.557 1.00 94.56 114 GLN A CA 1
ATOM 878 C C . GLN A 1 114 ? -12.720 0.016 7.120 1.00 94.56 114 GLN A C 1
ATOM 880 O O . GLN A 1 114 ? -12.240 -0.240 6.020 1.00 94.56 114 GLN A O 1
ATOM 885 N N . ASN A 1 115 ? -12.079 0.790 8.000 1.00 93.00 115 ASN A N 1
ATOM 886 C CA . ASN A 1 115 ? -10.795 1.423 7.707 1.00 93.00 115 ASN A CA 1
ATOM 887 C C . ASN A 1 115 ? -9.688 0.403 7.430 1.00 93.00 115 ASN A C 1
ATOM 889 O O . ASN A 1 115 ? -8.916 0.605 6.498 1.00 93.00 115 ASN A O 1
ATOM 893 N N . ILE A 1 116 ? -9.602 -0.685 8.204 1.00 93.44 116 ILE A 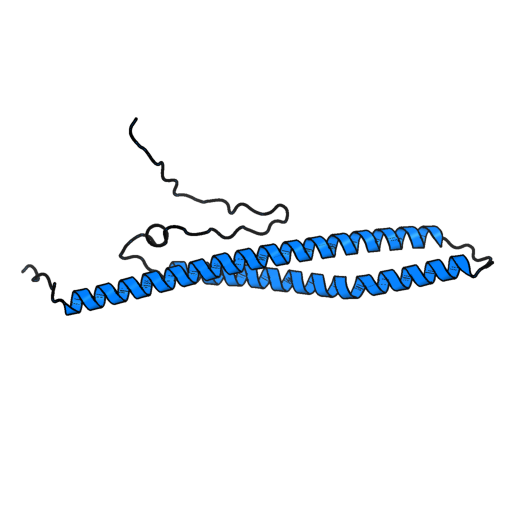N 1
ATOM 894 C CA . ILE A 1 116 ? -8.601 -1.726 7.945 1.00 93.44 116 ILE A CA 1
ATOM 895 C C . ILE A 1 116 ? -8.867 -2.446 6.617 1.00 93.44 116 ILE A C 1
ATOM 897 O O . ILE A 1 116 ? -7.910 -2.697 5.894 1.00 93.44 116 ILE A O 1
ATOM 901 N N . SER A 1 117 ? -10.134 -2.704 6.259 1.00 93.44 117 SER A N 1
ATOM 902 C CA . SER A 1 117 ? -10.488 -3.273 4.947 1.00 93.44 117 SER A CA 1
ATOM 903 C C . SER A 1 117 ? -10.002 -2.376 3.812 1.00 93.44 117 SER A C 1
ATOM 905 O O . SER A 1 117 ? -9.263 -2.829 2.945 1.00 93.44 117 SER A O 1
ATOM 907 N N . ASN A 1 118 ? -10.309 -1.078 3.888 1.00 91.56 118 ASN A N 1
ATOM 908 C CA . ASN A 1 118 ? -9.879 -0.101 2.886 1.00 91.56 118 ASN A CA 1
ATOM 909 C C . ASN A 1 118 ? -8.347 -0.056 2.752 1.00 91.56 118 ASN A C 1
ATOM 911 O O . ASN A 1 118 ? -7.816 -0.027 1.650 1.00 91.56 118 ASN A O 1
ATOM 915 N N . VAL A 1 119 ? -7.621 -0.074 3.877 1.00 91.31 119 VAL A N 1
ATOM 916 C CA . VAL A 1 119 ? -6.149 -0.067 3.864 1.00 91.31 119 VAL A CA 1
ATOM 917 C C . VAL A 1 119 ? -5.587 -1.351 3.247 1.00 91.31 119 VAL A C 1
ATOM 919 O O . VAL A 1 119 ? -4.554 -1.298 2.585 1.00 91.31 119 VAL A O 1
ATOM 922 N N . ILE A 1 120 ? -6.235 -2.501 3.452 1.00 92.06 120 ILE A N 1
ATOM 923 C CA . ILE A 1 120 ? -5.829 -3.769 2.832 1.00 92.06 120 ILE A CA 1
ATOM 924 C C . ILE A 1 120 ? -6.010 -3.707 1.312 1.00 92.06 120 ILE A C 1
ATOM 926 O O . ILE A 1 120 ? -5.078 -4.060 0.594 1.00 92.06 120 ILE A O 1
ATOM 930 N N . GLU A 1 121 ? -7.152 -3.212 0.836 1.00 91.75 121 GLU A N 1
ATOM 931 C CA . GLU A 1 121 ? -7.417 -3.026 -0.598 1.00 91.75 121 GLU A CA 1
ATOM 932 C C . GLU A 1 121 ? -6.410 -2.053 -1.237 1.00 91.75 121 GLU A C 1
ATOM 934 O O . GLU A 1 121 ? -5.834 -2.341 -2.285 1.00 91.75 121 GLU A O 1
ATOM 939 N N . ASP A 1 122 ? -6.116 -0.931 -0.573 1.00 90.94 122 ASP A N 1
ATOM 940 C CA . ASP A 1 122 ? -5.121 0.038 -1.048 1.00 90.94 122 ASP A CA 1
ATOM 941 C C . ASP A 1 122 ? -3.699 -0.561 -1.096 1.00 90.94 122 ASP A C 1
ATOM 943 O O . ASP A 1 122 ? -2.920 -0.261 -2.006 1.00 90.94 122 ASP A O 1
ATOM 947 N N . LEU A 1 123 ? -3.342 -1.419 -0.130 1.00 92.19 123 LEU A N 1
ATOM 948 C CA . LEU A 1 123 ? -2.064 -2.140 -0.123 1.00 92.19 123 LEU A CA 1
ATOM 949 C C . LEU A 1 123 ? -1.973 -3.150 -1.271 1.00 92.19 123 LEU A C 1
ATOM 951 O O . LEU A 1 123 ? -0.912 -3.278 -1.883 1.00 92.19 123 LEU A O 1
ATOM 955 N N . GLU A 1 124 ? -3.058 -3.862 -1.569 1.00 91.75 124 GLU A N 1
ATOM 956 C CA . GLU A 1 124 ? -3.124 -4.782 -2.706 1.00 91.75 124 GLU A CA 1
ATOM 957 C C . GLU A 1 124 ? -2.949 -4.025 -4.026 1.00 91.75 124 GLU A C 1
ATOM 959 O O . GLU A 1 124 ? -2.063 -4.358 -4.816 1.00 91.75 124 GLU A O 1
ATOM 964 N N . PHE A 1 125 ? -3.670 -2.916 -4.195 1.00 91.00 125 PHE A N 1
ATOM 965 C CA . PHE A 1 125 ? -3.525 -2.048 -5.358 1.00 91.00 125 PHE A CA 1
ATOM 966 C C . PHE A 1 125 ? -2.086 -1.533 -5.529 1.00 91.00 125 PHE A C 1
ATOM 968 O O . PHE A 1 125 ? -1.537 -1.576 -6.631 1.00 91.00 125 PHE A O 1
ATOM 975 N N . LEU A 1 126 ? -1.431 -1.075 -4.454 1.00 90.94 126 LEU A N 1
ATOM 976 C CA . LEU A 1 126 ? -0.035 -0.617 -4.515 1.00 90.94 126 LEU A CA 1
ATOM 977 C C . LEU A 1 126 ? 0.932 -1.721 -4.943 1.00 90.94 126 LEU A C 1
ATOM 979 O O . LEU A 1 126 ? 1.858 -1.446 -5.708 1.00 90.94 126 LEU A O 1
ATOM 983 N N . ARG A 1 127 ? 0.721 -2.962 -4.494 1.00 91.25 127 ARG A N 1
ATOM 984 C CA . ARG A 1 127 ? 1.548 -4.105 -4.909 1.00 91.25 127 ARG A CA 1
ATOM 985 C C . ARG A 1 127 ? 1.412 -4.388 -6.398 1.00 91.25 127 ARG A C 1
ATOM 987 O O . ARG A 1 127 ? 2.422 -4.639 -7.060 1.00 91.25 127 ARG A O 1
ATOM 994 N N . GLU A 1 128 ? 0.203 -4.288 -6.944 1.00 90.94 128 GLU A N 1
ATOM 995 C CA . GLU A 1 128 ? -0.019 -4.395 -8.389 1.00 90.94 128 GLU A CA 1
ATOM 996 C C . GLU A 1 128 ? 0.724 -3.288 -9.150 1.00 90.94 128 GLU A C 1
ATOM 998 O O . GLU A 1 128 ? 1.424 -3.571 -10.125 1.00 90.94 128 GLU A O 1
ATOM 1003 N N . GLN A 1 129 ? 0.661 -2.039 -8.671 1.00 89.62 129 GLN A N 1
ATOM 1004 C CA . GLN A 1 129 ? 1.363 -0.918 -9.309 1.00 89.62 129 GLN A CA 1
ATOM 1005 C C . GLN A 1 129 ? 2.890 -1.080 -9.266 1.00 89.62 129 GLN A C 1
ATOM 1007 O O . GLN A 1 129 ? 3.567 -0.811 -10.263 1.00 89.62 129 GLN A O 1
ATOM 1012 N N . ILE A 1 130 ? 3.441 -1.556 -8.142 1.00 90.44 130 ILE A N 1
ATOM 1013 C CA . ILE A 1 130 ? 4.869 -1.887 -8.017 1.00 90.44 130 ILE A CA 1
ATOM 1014 C C . ILE A 1 130 ? 5.241 -2.978 -9.025 1.00 90.44 130 ILE A C 1
ATOM 1016 O O . ILE A 1 130 ? 6.205 -2.805 -9.768 1.00 90.44 130 ILE A O 1
ATOM 1020 N N . THR A 1 131 ? 4.444 -4.044 -9.120 1.00 90.94 131 THR A N 1
ATOM 1021 C CA . THR A 1 131 ? 4.680 -5.155 -10.058 1.00 90.94 131 THR A CA 1
ATOM 1022 C C . THR A 1 131 ? 4.726 -4.667 -11.507 1.00 90.94 131 THR A C 1
ATOM 1024 O O . THR A 1 131 ? 5.654 -4.995 -12.247 1.00 90.94 131 THR A O 1
ATOM 1027 N N . ILE A 1 132 ? 3.767 -3.829 -11.916 1.00 90.12 132 ILE A N 1
ATOM 1028 C CA . ILE A 1 132 ? 3.732 -3.237 -13.264 1.00 90.12 132 ILE A CA 1
ATOM 1029 C C . ILE A 1 132 ? 5.008 -2.433 -13.537 1.00 90.12 132 ILE A C 1
ATOM 1031 O O . ILE A 1 132 ? 5.607 -2.544 -14.610 1.00 90.12 132 ILE A O 1
ATOM 1035 N N . MET A 1 133 ? 5.446 -1.635 -12.565 1.00 89.69 133 MET A N 1
ATOM 1036 C CA . MET A 1 133 ? 6.623 -0.786 -12.711 1.00 89.69 133 MET A CA 1
ATOM 1037 C C . MET A 1 133 ? 7.932 -1.585 -12.760 1.00 89.69 133 MET A C 1
ATOM 1039 O O . MET A 1 133 ? 8.840 -1.256 -13.529 1.00 89.69 133 MET A O 1
ATOM 1043 N N . GLU A 1 134 ? 8.027 -2.661 -11.982 1.00 88.88 134 GLU A N 1
ATOM 1044 C CA . GLU A 1 134 ? 9.164 -3.582 -12.008 1.00 88.88 134 GLU A CA 1
ATOM 1045 C C . GLU A 1 134 ? 9.247 -4.307 -13.355 1.00 88.88 134 GLU A C 1
ATOM 1047 O O . GLU A 1 134 ? 10.323 -4.365 -13.958 1.00 88.88 134 GLU A O 1
ATOM 1052 N N . VAL A 1 135 ? 8.108 -4.754 -13.897 1.00 90.25 135 VAL A N 1
ATOM 1053 C CA . VAL A 1 135 ? 8.039 -5.324 -15.249 1.00 90.25 135 VAL A CA 1
ATOM 1054 C C . VAL A 1 135 ? 8.474 -4.298 -16.295 1.00 90.25 135 VAL A C 1
ATOM 1056 O O . VAL A 1 135 ? 9.305 -4.620 -17.144 1.00 90.25 135 VAL A O 1
ATOM 1059 N N . ASN A 1 136 ? 7.980 -3.059 -16.237 1.00 87.50 136 ASN A N 1
ATOM 1060 C CA . ASN A 1 136 ? 8.404 -1.999 -17.158 1.00 87.50 136 ASN A CA 1
ATOM 1061 C C . ASN A 1 136 ? 9.925 -1.779 -17.098 1.00 87.50 136 ASN A C 1
ATOM 1063 O O . ASN A 1 136 ? 10.585 -1.769 -18.137 1.00 87.50 136 ASN A O 1
ATOM 1067 N N . THR A 1 137 ? 10.494 -1.687 -15.894 1.00 88.06 137 THR A N 1
ATOM 1068 C CA . THR A 1 137 ? 11.940 -1.508 -15.680 1.00 88.06 137 THR A CA 1
A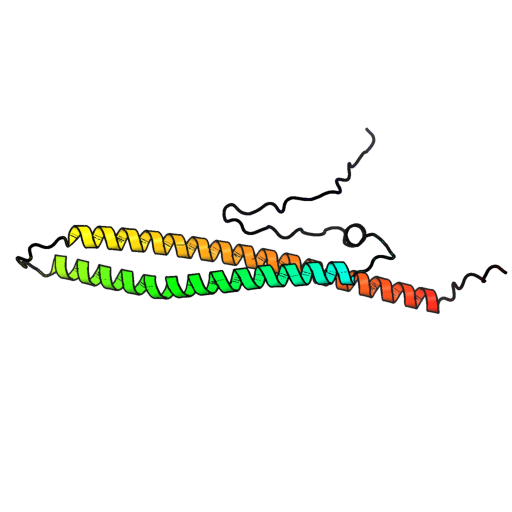TOM 1069 C C . THR A 1 137 ? 12.742 -2.666 -16.279 1.00 88.06 137 THR A C 1
ATOM 1071 O O . THR A 1 137 ? 13.707 -2.445 -17.013 1.00 88.06 137 THR A O 1
ATOM 1074 N N . ALA A 1 138 ? 12.314 -3.908 -16.034 1.00 89.38 138 ALA A N 1
ATOM 1075 C CA . ALA A 1 138 ? 12.955 -5.096 -16.589 1.00 89.38 138 ALA A CA 1
ATOM 1076 C C . ALA A 1 138 ? 12.884 -5.121 -18.121 1.00 89.38 138 ALA A C 1
ATOM 1078 O O . ALA A 1 138 ? 13.858 -5.465 -18.790 1.00 89.38 138 ALA A O 1
ATOM 1079 N N . ARG A 1 139 ? 11.751 -4.719 -18.704 1.00 88.12 139 ARG A N 1
ATOM 1080 C CA . ARG A 1 139 ? 11.595 -4.672 -20.160 1.00 88.12 139 ARG A CA 1
ATOM 1081 C C . ARG A 1 139 ? 12.488 -3.604 -20.803 1.00 88.12 139 ARG A C 1
ATOM 1083 O O . ARG A 1 139 ? 13.074 -3.884 -21.846 1.00 88.12 139 ARG A O 1
ATOM 1090 N N . VAL A 1 140 ? 12.651 -2.439 -20.172 1.00 86.81 140 VAL A N 1
ATOM 1091 C CA . VAL A 1 140 ? 13.600 -1.394 -20.608 1.00 86.81 140 VAL A CA 1
ATOM 1092 C C . VAL A 1 140 ? 15.036 -1.908 -20.557 1.00 86.81 140 VAL A C 1
ATOM 1094 O O . VAL A 1 140 ? 15.769 -1.776 -21.535 1.00 86.81 140 VAL A O 1
ATOM 1097 N N . TYR A 1 141 ? 15.421 -2.558 -19.456 1.00 87.12 141 TYR A N 1
ATOM 1098 C CA . TYR A 1 141 ? 16.747 -3.157 -19.322 1.00 87.12 141 TYR A CA 1
ATOM 1099 C C . TYR A 1 141 ? 17.004 -4.220 -20.401 1.00 87.12 141 TYR A C 1
ATOM 1101 O O . TYR A 1 141 ? 18.031 -4.191 -21.079 1.00 87.12 141 TYR A O 1
ATOM 1109 N N . ASN A 1 142 ? 16.042 -5.119 -20.625 1.00 88.75 142 ASN A N 1
ATOM 1110 C CA . ASN A 1 142 ? 16.136 -6.162 -21.648 1.00 88.75 142 ASN A CA 1
ATOM 1111 C C . ASN A 1 142 ? 16.255 -5.580 -23.063 1.00 88.75 142 ASN A C 1
ATOM 1113 O O . ASN A 1 142 ? 17.026 -6.094 -23.878 1.00 88.75 142 ASN A O 1
ATOM 1117 N N . TRP A 1 143 ? 15.514 -4.508 -23.358 1.00 87.06 143 TRP A N 1
ATOM 1118 C CA . TRP A 1 143 ? 15.616 -3.793 -24.627 1.00 87.06 143 TRP A CA 1
ATOM 1119 C C . TRP A 1 143 ? 17.007 -3.169 -24.812 1.00 87.06 143 TRP A C 1
ATOM 1121 O O . TRP A 1 143 ? 17.637 -3.395 -25.848 1.00 87.06 143 TRP A O 1
ATOM 1131 N N . ASP A 1 144 ? 17.538 -2.481 -23.795 1.00 85.69 144 ASP A N 1
ATOM 1132 C CA . ASP A 1 144 ? 18.868 -1.858 -23.856 1.00 85.69 144 ASP A CA 1
ATOM 1133 C C . ASP A 1 144 ? 19.990 -2.899 -24.023 1.00 85.69 144 ASP A C 1
ATOM 1135 O O . ASP A 1 144 ? 20.876 -2.742 -24.867 1.00 85.69 144 ASP A O 1
ATOM 1139 N N . VAL A 1 145 ? 19.925 -4.024 -23.302 1.00 87.12 145 VAL A N 1
ATOM 1140 C CA . VAL A 1 145 ? 20.879 -5.135 -23.460 1.00 87.12 145 VAL A CA 1
ATOM 1141 C C . VAL A 1 145 ? 20.828 -5.711 -24.876 1.00 87.12 145 VAL A C 1
ATOM 1143 O O . VAL A 1 145 ? 21.880 -5.916 -25.492 1.00 87.12 145 VAL A O 1
ATOM 1146 N N . ARG A 1 146 ? 19.625 -5.944 -25.421 1.00 87.38 146 ARG A N 1
ATOM 1147 C CA . ARG A 1 146 ? 19.448 -6.457 -26.788 1.00 87.38 146 ARG A CA 1
ATOM 1148 C C . ARG A 1 146 ? 20.028 -5.488 -27.816 1.00 87.38 146 ARG A C 1
ATOM 1150 O O . ARG A 1 146 ? 20.759 -5.925 -28.702 1.00 87.38 146 ARG A O 1
ATOM 1157 N N . ARG A 1 147 ? 19.785 -4.184 -27.656 1.00 83.06 147 ARG A N 1
ATOM 1158 C CA . ARG A 1 147 ? 20.344 -3.125 -28.509 1.00 83.06 147 ARG A CA 1
ATOM 1159 C C . ARG A 1 147 ? 21.873 -3.106 -28.468 1.00 83.06 147 ARG A C 1
ATOM 1161 O O . ARG A 1 147 ? 22.516 -3.152 -29.513 1.00 83.06 147 ARG A O 1
ATOM 1168 N N . ARG A 1 148 ? 22.478 -3.112 -27.274 1.00 83.94 148 ARG A N 1
ATOM 1169 C CA . ARG A 1 148 ? 23.947 -3.121 -27.107 1.00 83.94 148 ARG A CA 1
ATOM 1170 C C . ARG A 1 148 ? 24.604 -4.390 -27.643 1.00 83.94 148 ARG A C 1
ATOM 1172 O O . ARG A 1 148 ? 25.773 -4.358 -28.026 1.00 83.94 148 ARG A O 1
ATOM 1179 N N . ARG A 1 149 ? 23.900 -5.523 -27.612 1.00 86.06 149 ARG A N 1
ATOM 1180 C CA . ARG A 1 149 ? 24.374 -6.776 -28.209 1.00 86.06 149 ARG A CA 1
ATOM 1181 C C . ARG A 1 149 ? 24.359 -6.690 -29.735 1.00 86.06 149 ARG A C 1
ATOM 1183 O O . ARG A 1 149 ? 25.393 -6.937 -30.339 1.00 86.06 149 ARG A O 1
ATOM 1190 N N . LEU A 1 150 ? 23.243 -6.255 -30.324 1.00 86.44 150 LEU A N 1
ATOM 1191 C CA . LEU A 1 150 ? 23.119 -6.069 -31.773 1.00 86.44 150 LEU A CA 1
ATOM 1192 C C . LEU A 1 150 ? 24.144 -5.063 -32.317 1.00 86.44 150 LEU A C 1
ATOM 1194 O O . LEU A 1 150 ? 24.730 -5.313 -33.363 1.00 86.44 150 LEU A O 1
ATOM 1198 N N . ARG A 1 151 ? 24.417 -3.966 -31.592 1.00 83.62 151 ARG A N 1
ATOM 1199 C CA . ARG A 1 151 ? 25.441 -2.983 -31.989 1.00 83.62 151 ARG A CA 1
ATOM 1200 C C . ARG A 1 151 ? 26.846 -3.589 -32.014 1.00 83.62 151 ARG A C 1
ATOM 1202 O O . ARG A 1 151 ? 27.546 -3.440 -33.006 1.00 83.62 151 ARG A O 1
ATOM 1209 N N . ARG A 1 152 ? 27.219 -4.350 -30.978 1.00 83.88 152 ARG A N 1
ATOM 1210 C CA . ARG A 1 152 ? 28.509 -5.063 -30.927 1.00 83.88 152 ARG A CA 1
ATOM 1211 C C . ARG A 1 152 ? 28.632 -6.138 -32.007 1.00 83.88 152 ARG A C 1
ATOM 1213 O O . ARG A 1 152 ? 29.699 -6.296 -32.584 1.00 83.88 152 ARG A O 1
ATOM 1220 N N . GLU A 1 153 ? 27.556 -6.871 -32.286 1.00 84.50 153 GLU A N 1
ATOM 1221 C CA . GLU A 1 153 ? 27.521 -7.866 -33.366 1.00 84.50 153 GLU A CA 1
ATOM 1222 C C . GLU A 1 153 ? 27.633 -7.197 -34.751 1.00 84.50 153 GLU A C 1
ATOM 1224 O O . GLU A 1 153 ? 28.328 -7.718 -35.618 1.00 84.50 153 GLU A O 1
ATOM 1229 N N . ALA A 1 154 ? 27.027 -6.020 -34.952 1.00 82.94 154 ALA A N 1
ATOM 1230 C CA . ALA A 1 154 ? 27.143 -5.240 -36.187 1.00 82.94 154 ALA A CA 1
ATOM 1231 C C . ALA A 1 154 ? 28.541 -4.621 -36.384 1.00 82.94 154 ALA A C 1
ATOM 1233 O O . ALA A 1 154 ? 29.065 -4.654 -37.498 1.00 82.94 154 ALA A O 1
ATOM 1234 N N . GLU A 1 155 ? 29.156 -4.110 -35.311 1.00 80.00 155 GLU A N 1
ATOM 1235 C CA . GLU A 1 155 ? 30.552 -3.646 -35.289 1.00 80.00 155 GLU A CA 1
ATOM 1236 C C . GLU A 1 155 ? 31.517 -4.806 -35.600 1.00 80.00 155 GLU A C 1
ATOM 1238 O O . GLU A 1 155 ? 32.395 -4.673 -36.450 1.00 80.00 155 GLU A O 1
ATOM 1243 N N . ALA A 1 156 ? 31.306 -5.982 -34.993 1.00 79.69 156 ALA A N 1
ATOM 1244 C CA . ALA A 1 156 ? 32.103 -7.184 -35.251 1.00 79.69 156 ALA A CA 1
ATOM 1245 C C . ALA A 1 156 ? 31.902 -7.761 -36.667 1.00 79.69 156 ALA A C 1
ATOM 1247 O O . ALA A 1 156 ? 32.809 -8.392 -37.207 1.00 79.69 156 ALA A O 1
ATOM 1248 N N . ALA A 1 157 ? 30.737 -7.535 -37.282 1.00 78.25 157 ALA A N 1
ATOM 1249 C CA . ALA A 1 157 ? 30.426 -7.949 -38.651 1.00 78.25 157 ALA A CA 1
ATOM 1250 C C . ALA A 1 157 ? 30.952 -6.983 -39.738 1.00 78.25 157 ALA A C 1
ATOM 1252 O O . ALA A 1 157 ? 30.698 -7.212 -40.920 1.00 78.25 157 ALA A O 1
ATOM 1253 N N . GLY A 1 158 ? 31.685 -5.922 -39.374 1.00 62.25 158 GLY A N 1
ATOM 1254 C CA . GLY A 1 158 ? 32.490 -5.143 -40.322 1.00 62.25 158 GLY A CA 1
ATOM 1255 C C . GLY A 1 158 ? 31.724 -4.206 -41.264 1.00 62.25 158 GLY A C 1
ATOM 1256 O O . GLY A 1 158 ? 32.208 -3.928 -42.358 1.00 62.25 158 GLY A O 1
ATOM 1257 N N . LYS A 1 159 ? 30.561 -3.667 -40.873 1.00 59.44 159 LYS A N 1
ATOM 1258 C CA . LYS A 1 159 ? 29.939 -2.532 -41.589 1.00 59.44 159 LYS A CA 1
ATOM 1259 C C . LYS A 1 159 ? 30.484 -1.194 -41.076 1.00 59.44 159 LYS A C 1
ATOM 1261 O O . LYS A 1 159 ? 29.745 -0.397 -40.509 1.00 59.44 159 LYS A O 1
ATOM 1266 N N . VAL A 1 160 ? 31.779 -0.956 -41.269 1.00 50.06 160 VAL A N 1
ATOM 1267 C CA . VAL A 1 160 ? 32.357 0.394 -41.204 1.00 50.06 160 VAL A CA 1
ATOM 1268 C C . VAL A 1 160 ? 32.154 1.004 -42.589 1.00 50.06 160 VAL A C 1
ATOM 1270 O O . VAL A 1 160 ? 32.725 0.524 -43.566 1.00 50.06 160 VAL A O 1
ATOM 1273 N N . ALA A 1 161 ? 31.263 1.989 -42.701 1.00 55.19 161 ALA A N 1
ATOM 1274 C CA . ALA A 1 161 ? 31.190 2.816 -43.902 1.00 55.19 161 ALA A CA 1
ATOM 1275 C C . ALA A 1 161 ? 32.532 3.558 -44.056 1.00 55.19 161 ALA A C 1
ATO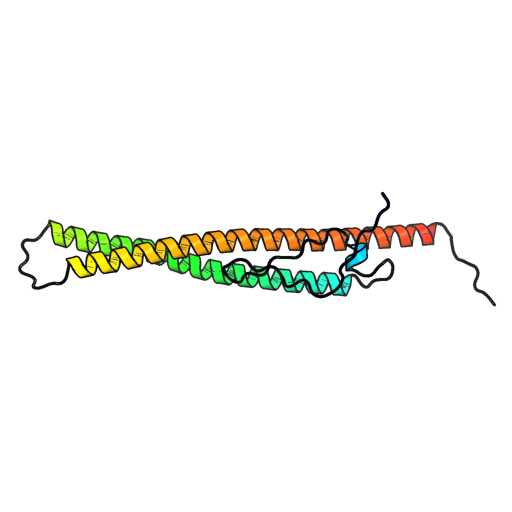M 1277 O O . ALA A 1 161 ? 33.060 4.010 -43.040 1.00 55.19 161 ALA A O 1
ATOM 1278 N N . PRO A 1 162 ? 33.107 3.660 -45.267 1.00 54.53 162 PRO A N 1
ATOM 1279 C CA . PRO A 1 162 ? 34.325 4.432 -45.459 1.00 54.53 162 PRO A CA 1
ATOM 1280 C C . PRO A 1 162 ? 34.022 5.907 -45.173 1.00 54.53 162 PRO A C 1
ATOM 1282 O O . PRO A 1 162 ? 33.002 6.427 -45.634 1.00 54.53 162 PRO A O 1
ATOM 1285 N N . ASP A 1 163 ? 34.891 6.547 -44.392 1.00 57.81 163 ASP A N 1
ATOM 1286 C CA . ASP A 1 163 ? 34.867 7.990 -44.152 1.00 57.81 163 ASP A CA 1
ATOM 1287 C C . ASP A 1 163 ? 34.844 8.744 -45.498 1.00 57.81 163 ASP A C 1
ATOM 1289 O O . ASP A 1 163 ? 35.614 8.389 -46.398 1.00 57.81 163 ASP A O 1
ATOM 1293 N N . PRO A 1 164 ? 33.980 9.759 -45.687 1.00 58.59 164 PRO A N 1
ATOM 1294 C CA . PRO A 1 164 ? 34.092 10.646 -46.833 1.00 58.59 164 PRO A CA 1
ATOM 1295 C C . PRO A 1 164 ? 35.231 11.646 -46.578 1.00 58.59 164 PRO A C 1
ATOM 1297 O O . PRO A 1 164 ? 35.202 12.369 -45.581 1.00 58.59 164 PRO A O 1
ATOM 1300 N N . GLU A 1 165 ? 36.228 11.645 -47.470 1.00 47.81 165 GLU A N 1
ATOM 1301 C CA . GLU A 1 165 ? 37.263 12.689 -47.596 1.00 47.81 165 GLU A CA 1
ATOM 1302 C C . GLU A 1 165 ? 36.671 14.087 -47.840 1.00 47.81 165 GLU A C 1
ATOM 1304 O O . GLU A 1 165 ? 35.646 14.193 -48.559 1.00 47.81 165 GLU A O 1
#

Foldseek 3Di:
DDDDDDDDDDDDPQPADPVGHGAADQDPDLQVVQPHLPGDLVVVLVVLVVVLVVLVVVLVVLVVVLVVLVVVLVVLVVVLVVLVVDVVPDPDPDPDPSVVSNVVSVVVNVVSVVSNVVSVVVSVSSVVRSVSSVVSSVVSVVVVVVSVVVVVVVVVVDPDDDDDD

Radius of gyration: 28.8 Å; chains: 1; bounding box: 65×24×89 Å

Secondary structure (DSSP, 8-state):
---------S-----B-TTSPBPPPP-S-HHHHHTSTT--HHHHHHHHHHHHHHHHHHHHHHHHHHHHHHHHHHHHHHHHHHHHHHHHS--------HHHHHHHHHHHHHHHHHHHHHHHHHHHHHHHHHHHHHHHHHHHHHHHHHHHHHHHHHHHTT--PPPP-